Protein AF-A0A520QQ75-F1 (afdb_monomer)

Sequence (104 aa):
MPSIVTPVPIADLTGWPTKRLLALRDALLRCEDSFDCSDAHFDEIDPARIRFKADPRWAELYDATRAALRAREHVPSRRERKLQRTRDAAARSRGREPRPKRAR

Structure (mmCIF, N/CA/C/O backbone):
data_AF-A0A520QQ75-F1
#
_entry.id   AF-A0A520QQ75-F1
#
loop_
_atom_site.group_PDB
_atom_site.id
_atom_site.type_symbol
_atom_site.label_atom_id
_atom_site.label_alt_id
_atom_site.label_comp_id
_atom_site.label_asym_id
_atom_site.label_entity_id
_atom_site.label_seq_id
_atom_site.pdbx_PDB_ins_code
_atom_site.Cartn_x
_atom_site.Cartn_y
_atom_site.Cartn_z
_atom_site.occupancy
_atom_site.B_iso_or_equiv
_atom_site.auth_seq_id
_atom_site.auth_comp_id
_atom_site.auth_asym_id
_atom_site.auth_atom_id
_atom_site.pdbx_PDB_model_num
ATOM 1 N N . MET A 1 1 ? 8.002 14.488 -2.00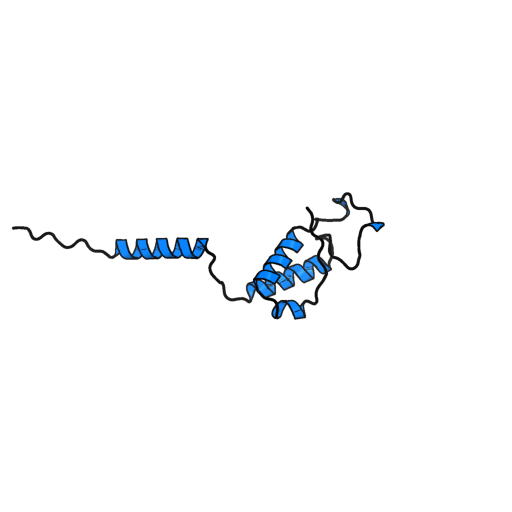5 1.00 70.25 1 MET A N 1
ATOM 2 C CA . MET A 1 1 ? 9.057 13.587 -2.505 1.00 70.25 1 MET A CA 1
ATOM 3 C C . MET A 1 1 ? 8.415 12.274 -2.907 1.00 70.25 1 MET A C 1
ATOM 5 O O . MET A 1 1 ? 7.654 11.739 -2.093 1.00 70.25 1 MET A O 1
ATOM 9 N N . PRO A 1 2 ? 8.669 11.799 -4.133 1.00 77.50 2 PRO A N 1
ATOM 10 C CA . PRO A 1 2 ? 8.219 10.487 -4.568 1.00 77.50 2 PRO A CA 1
ATOM 11 C C . PRO A 1 2 ? 8.823 9.394 -3.682 1.00 77.50 2 PRO A C 1
ATOM 13 O O . PRO A 1 2 ? 9.914 9.552 -3.132 1.00 77.50 2 PRO A O 1
ATOM 16 N N . SER A 1 3 ? 8.071 8.320 -3.456 1.00 87.25 3 SER A N 1
ATOM 17 C CA . SER A 1 3 ? 8.507 7.192 -2.625 1.00 87.25 3 SER A CA 1
ATOM 18 C C . SER A 1 3 ? 8.935 6.011 -3.488 1.00 87.25 3 SER A C 1
ATOM 20 O O . SER A 1 3 ? 8.308 5.711 -4.499 1.00 87.25 3 SER A O 1
ATOM 22 N N . ILE A 1 4 ? 9.983 5.323 -3.038 1.00 92.31 4 ILE A N 1
ATOM 23 C CA . ILE A 1 4 ? 10.485 4.087 -3.636 1.00 92.31 4 ILE A CA 1
ATOM 24 C C . ILE A 1 4 ? 10.188 2.954 -2.654 1.00 92.31 4 ILE A C 1
ATOM 26 O O . ILE A 1 4 ? 10.493 3.064 -1.463 1.00 92.31 4 ILE A O 1
ATOM 30 N N . VAL A 1 5 ? 9.574 1.880 -3.141 1.00 94.12 5 VAL A N 1
ATOM 31 C CA . VAL A 1 5 ? 9.084 0.765 -2.327 1.00 94.12 5 VAL A CA 1
ATOM 32 C C . VAL A 1 5 ? 9.840 -0.509 -2.681 1.00 94.12 5 VAL A C 1
ATOM 34 O O . VAL A 1 5 ? 10.004 -0.844 -3.849 1.00 94.12 5 VAL A O 1
ATOM 37 N N . THR A 1 6 ? 10.286 -1.249 -1.670 1.00 93.88 6 THR A N 1
ATOM 38 C CA . THR A 1 6 ? 10.803 -2.606 -1.873 1.00 93.88 6 THR A CA 1
ATOM 39 C C . THR A 1 6 ? 9.620 -3.565 -2.041 1.00 93.88 6 THR A C 1
ATOM 41 O O . THR A 1 6 ? 8.757 -3.591 -1.156 1.00 93.88 6 THR A O 1
ATOM 44 N N . PRO A 1 7 ? 9.546 -4.337 -3.139 1.00 90.81 7 PRO A N 1
ATOM 45 C CA . PRO A 1 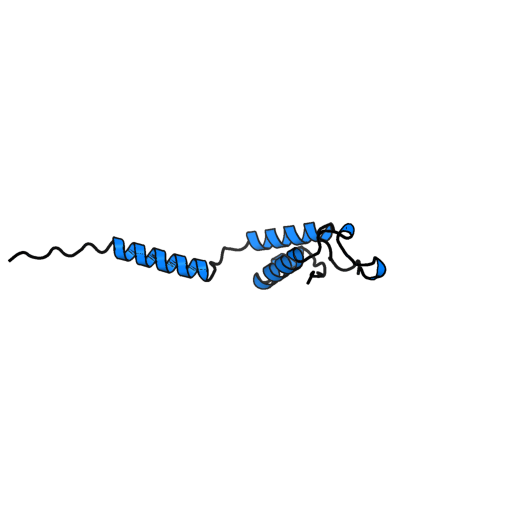7 ? 8.516 -5.349 -3.313 1.00 90.81 7 PRO A CA 1
ATOM 46 C C . PRO A 1 7 ? 8.627 -6.387 -2.195 1.00 90.81 7 PRO A C 1
ATOM 48 O O . PRO A 1 7 ? 9.719 -6.842 -1.854 1.00 90.81 7 PRO A O 1
ATOM 51 N N . VAL A 1 8 ? 7.487 -6.743 -1.608 1.00 92.44 8 VAL A N 1
ATOM 52 C CA . VAL A 1 8 ? 7.393 -7.769 -0.566 1.00 92.44 8 VAL A CA 1
ATOM 53 C C . VAL A 1 8 ? 6.455 -8.883 -1.019 1.00 92.44 8 VAL A C 1
ATOM 55 O O . VAL A 1 8 ? 5.494 -8.596 -1.740 1.00 92.44 8 VAL A O 1
ATOM 58 N N . PRO A 1 9 ? 6.689 -10.139 -0.603 1.00 92.81 9 PRO A N 1
ATOM 59 C CA . PRO A 1 9 ? 5.778 -11.232 -0.902 1.00 92.81 9 PRO A CA 1
ATOM 60 C C . PRO A 1 9 ? 4.369 -10.943 -0.376 1.00 92.81 9 PRO A C 1
ATOM 62 O O . PRO A 1 9 ? 4.181 -10.564 0.780 1.00 92.81 9 PRO A O 1
ATOM 65 N N . ILE A 1 10 ? 3.357 -11.168 -1.215 1.00 92.19 10 ILE A N 1
ATOM 66 C CA . ILE A 1 10 ? 1.951 -10.918 -0.864 1.00 92.19 10 ILE A CA 1
ATOM 67 C C . ILE A 1 10 ? 1.515 -11.753 0.352 1.00 92.19 10 ILE A C 1
ATOM 69 O O . ILE A 1 10 ? 0.753 -11.270 1.191 1.00 92.19 10 ILE A O 1
ATOM 73 N N . ALA A 1 11 ? 2.038 -12.978 0.481 1.00 90.44 11 ALA A N 1
ATOM 74 C CA . ALA A 1 11 ? 1.760 -13.868 1.608 1.00 90.44 11 ALA A CA 1
ATOM 75 C C . ALA A 1 11 ? 2.101 -13.224 2.967 1.00 90.44 11 ALA A C 1
ATOM 77 O O . ALA A 1 11 ? 1.348 -13.380 3.933 1.00 90.44 11 ALA A O 1
ATOM 78 N N . ASP A 1 12 ? 3.164 -12.417 3.018 1.00 91.88 12 ASP A N 1
ATOM 79 C CA . ASP A 1 12 ? 3.653 -11.798 4.252 1.00 91.88 12 ASP A CA 1
ATOM 80 C C . ASP A 1 12 ? 2.730 -10.681 4.756 1.00 91.88 12 ASP A C 1
ATOM 82 O O . ASP A 1 12 ? 2.690 -10.394 5.956 1.00 91.88 12 ASP A O 1
ATOM 86 N N . LEU A 1 13 ? 1.945 -10.061 3.867 1.00 91.69 13 LEU A N 1
ATOM 87 C CA . LEU A 1 13 ? 1.071 -8.932 4.209 1.00 91.69 13 LEU A CA 1
ATOM 88 C C . LEU A 1 13 ? 0.003 -9.306 5.241 1.00 91.69 13 LEU A C 1
ATOM 90 O O . LEU A 1 13 ? -0.423 -8.463 6.036 1.00 91.69 13 LEU A O 1
ATOM 94 N N . THR A 1 14 ? -0.424 -10.568 5.250 1.00 87.12 14 THR A N 1
ATOM 95 C CA . THR A 1 14 ? -1.434 -11.073 6.188 1.00 87.12 14 THR A CA 1
ATOM 96 C C . THR A 1 14 ? -0.956 -10.971 7.638 1.00 87.12 14 THR A C 1
ATOM 98 O O . THR A 1 14 ? -1.713 -10.524 8.501 1.00 87.12 14 THR A O 1
ATOM 101 N N . GLY A 1 15 ? 0.322 -11.271 7.886 1.00 88.94 15 GLY A N 1
ATOM 102 C CA . GLY A 1 15 ? 0.944 -11.224 9.210 1.00 88.94 15 GLY A CA 1
ATOM 103 C C . GLY A 1 15 ? 1.360 -9.824 9.670 1.00 88.94 15 GLY A C 1
ATOM 104 O O . GLY A 1 15 ? 1.724 -9.633 10.830 1.00 88.94 15 GLY A O 1
ATOM 105 N N . TRP A 1 16 ? 1.325 -8.814 8.797 1.00 93.19 16 TRP A N 1
ATOM 106 C CA . TRP A 1 16 ? 1.818 -7.480 9.145 1.00 93.19 16 TRP A CA 1
ATOM 107 C C . TRP A 1 16 ? 0.874 -6.721 10.088 1.00 93.19 16 TRP A C 1
ATOM 109 O O . TRP A 1 16 ? -0.347 -6.829 9.989 1.00 93.19 16 TRP A O 1
ATOM 119 N N . PRO A 1 17 ? 1.377 -5.853 10.978 1.00 92.56 17 PRO A N 1
ATOM 120 C CA . PRO A 1 17 ? 0.514 -4.975 11.762 1.00 92.56 17 PRO A CA 1
ATOM 121 C C . PRO A 1 17 ? -0.151 -3.909 10.876 1.00 92.56 17 PRO A C 1
ATOM 123 O O . PRO A 1 17 ? 0.431 -3.440 9.896 1.00 92.56 17 PRO A O 1
ATOM 126 N N . THR A 1 18 ? -1.353 -3.453 11.252 1.00 91.50 18 THR A N 1
ATOM 127 C CA . THR A 1 18 ? -2.174 -2.542 10.419 1.00 91.50 18 THR A CA 1
ATOM 128 C C . THR A 1 18 ? -1.434 -1.247 10.110 1.00 91.50 18 THR A C 1
ATOM 130 O O . THR A 1 18 ? -1.488 -0.745 8.994 1.00 91.50 18 THR A O 1
ATOM 133 N N . LYS A 1 19 ? -0.665 -0.737 11.080 1.00 91.56 19 LYS A N 1
ATOM 134 C CA . LYS A 1 19 ? 0.184 0.448 10.911 1.00 91.56 19 LYS A CA 1
ATOM 135 C C . LYS A 1 19 ? 1.194 0.284 9.770 1.00 91.56 19 LYS A C 1
ATOM 137 O O . LYS A 1 19 ? 1.420 1.234 9.030 1.00 91.56 19 LYS A O 1
ATOM 142 N N . ARG A 1 20 ? 1.787 -0.904 9.622 1.00 94.81 20 ARG A N 1
ATOM 143 C CA . ARG A 1 20 ? 2.775 -1.190 8.573 1.00 94.81 20 ARG A CA 1
ATOM 144 C C . ARG A 1 20 ? 2.107 -1.312 7.205 1.00 94.81 20 ARG A C 1
ATOM 146 O O . ARG A 1 20 ? 2.633 -0.765 6.246 1.00 94.81 20 ARG A O 1
ATOM 153 N N . LEU A 1 21 ? 0.926 -1.928 7.130 1.00 94.38 21 LEU A N 1
ATOM 154 C CA . LEU A 1 21 ? 0.127 -1.961 5.897 1.00 94.38 21 LEU A CA 1
ATOM 155 C C . LEU A 1 21 ? -0.325 -0.564 5.452 1.00 94.38 21 LEU A C 1
ATOM 157 O O . LEU A 1 21 ? -0.254 -0.243 4.271 1.00 94.38 21 LEU A O 1
ATOM 161 N N . LEU A 1 22 ? -0.752 0.288 6.389 1.00 93.81 22 LEU A N 1
ATOM 162 C CA . LEU A 1 22 ? -1.093 1.682 6.092 1.00 93.81 2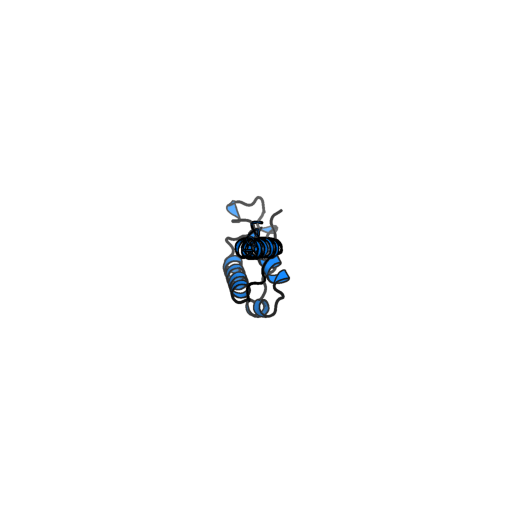2 LEU A CA 1
ATOM 163 C C . LEU A 1 22 ? 0.131 2.456 5.588 1.00 93.81 22 LEU A C 1
ATOM 165 O O . LEU A 1 22 ? 0.035 3.132 4.571 1.00 93.81 22 LEU A O 1
ATOM 169 N N . ALA A 1 23 ? 1.287 2.302 6.241 1.00 94.69 23 ALA A N 1
ATOM 170 C CA . ALA A 1 23 ? 2.532 2.921 5.792 1.00 94.69 23 ALA A CA 1
ATOM 171 C C . ALA A 1 23 ? 2.961 2.440 4.395 1.00 94.69 23 ALA A C 1
ATOM 173 O O . ALA A 1 23 ? 3.378 3.262 3.581 1.00 94.69 23 ALA A O 1
ATOM 174 N N . LEU A 1 24 ? 2.823 1.140 4.101 1.00 95.75 24 LEU A N 1
ATOM 175 C CA . LEU A 1 24 ? 3.096 0.576 2.776 1.00 95.75 24 LEU A CA 1
ATOM 176 C C . LEU A 1 24 ? 2.159 1.173 1.722 1.00 95.75 24 LEU A C 1
ATOM 178 O O . LEU A 1 24 ? 2.626 1.672 0.703 1.00 95.75 24 LEU A O 1
ATOM 182 N N . ARG A 1 25 ? 0.849 1.191 1.989 1.00 95.56 25 ARG A N 1
ATOM 183 C CA . ARG A 1 25 ? -0.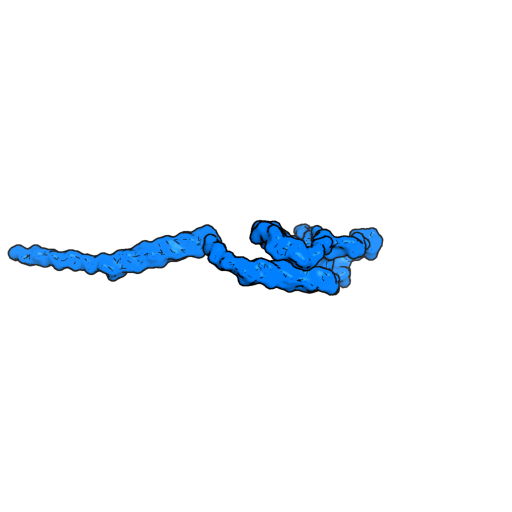144 1.814 1.106 1.00 95.56 25 ARG A CA 1
ATOM 184 C C . ARG A 1 25 ? 0.190 3.281 0.839 1.00 95.56 25 ARG A C 1
ATOM 186 O O . ARG A 1 25 ? 0.139 3.720 -0.303 1.00 95.56 25 ARG A O 1
ATOM 193 N N . ASP A 1 26 ? 0.519 4.040 1.879 1.00 95.62 26 ASP A N 1
ATOM 194 C CA . ASP A 1 26 ? 0.825 5.463 1.747 1.00 95.62 26 ASP A CA 1
ATOM 195 C C . ASP A 1 26 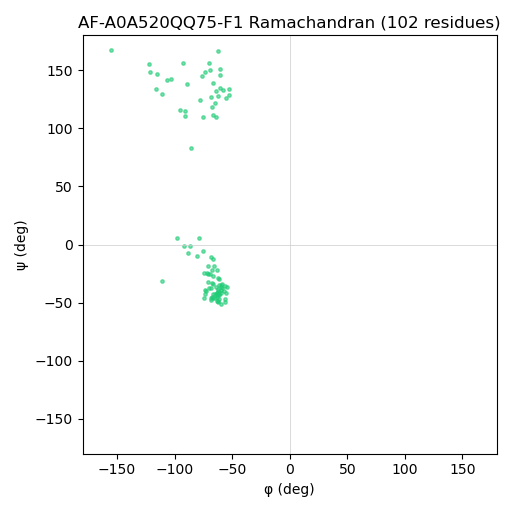? 2.133 5.690 0.969 1.00 95.62 26 ASP A C 1
ATOM 197 O O . ASP A 1 26 ? 2.240 6.666 0.232 1.00 95.62 26 ASP A O 1
ATOM 201 N N . ALA A 1 27 ? 3.116 4.792 1.090 1.00 95.81 27 ALA A N 1
ATOM 202 C CA . ALA A 1 27 ? 4.323 4.820 0.268 1.00 95.81 27 ALA A CA 1
ATOM 203 C C . ALA A 1 27 ? 4.013 4.509 -1.205 1.00 95.81 27 ALA A C 1
ATOM 205 O O . ALA A 1 27 ? 4.445 5.260 -2.072 1.00 95.81 27 ALA A O 1
ATOM 206 N N . LEU A 1 28 ? 3.200 3.484 -1.479 1.00 95.69 28 LEU A N 1
ATOM 207 C CA . LEU A 1 28 ? 2.754 3.137 -2.834 1.00 95.69 28 LEU A CA 1
ATOM 208 C C . LEU A 1 28 ? 1.978 4.282 -3.498 1.00 95.69 28 LEU A C 1
ATOM 210 O O . LEU A 1 28 ? 2.169 4.557 -4.677 1.00 95.69 28 LEU A O 1
ATOM 214 N N . LEU A 1 29 ? 1.136 4.999 -2.749 1.00 95.56 29 LEU A N 1
ATOM 215 C CA . LEU A 1 29 ? 0.404 6.161 -3.272 1.00 95.56 29 LEU A CA 1
ATOM 216 C C . LEU A 1 29 ? 1.309 7.352 -3.617 1.00 95.56 29 LEU A C 1
ATOM 218 O O . LEU A 1 29 ? 0.907 8.203 -4.407 1.00 95.56 29 LEU A O 1
ATOM 222 N N . ARG A 1 30 ? 2.508 7.417 -3.029 1.00 95.25 30 ARG A N 1
ATOM 223 C CA . ARG A 1 30 ? 3.526 8.439 -3.313 1.00 95.25 30 ARG A CA 1
ATOM 224 C C . ARG A 1 30 ? 4.509 8.029 -4.410 1.00 95.25 30 ARG A C 1
ATOM 226 O O . ARG A 1 30 ? 5.408 8.815 -4.700 1.00 95.25 30 ARG A O 1
ATOM 233 N N . CYS A 1 31 ? 4.393 6.830 -4.976 1.00 93.94 31 CYS A N 1
ATOM 234 C CA . CYS A 1 31 ? 5.118 6.479 -6.195 1.00 93.94 31 CYS A CA 1
ATOM 235 C C . CYS A 1 31 ? 4.713 7.428 -7.332 1.00 93.94 31 CYS A C 1
ATOM 237 O O . CYS A 1 31 ? 3.600 7.959 -7.342 1.00 93.94 31 CYS A O 1
ATOM 239 N N . GLU A 1 32 ? 5.624 7.654 -8.268 1.00 92.94 32 GLU A N 1
ATOM 240 C CA . GLU A 1 32 ? 5.363 8.476 -9.454 1.00 92.94 32 GLU A CA 1
ATOM 241 C C . GLU A 1 32 ? 4.404 7.741 -10.398 1.00 92.94 32 GLU A C 1
ATOM 243 O O . GLU A 1 32 ? 4.297 6.518 -10.334 1.00 92.94 32 GLU A O 1
ATOM 248 N N . ASP A 1 33 ? 3.669 8.443 -11.259 1.00 91.50 33 ASP A N 1
ATOM 249 C CA . ASP A 1 33 ? 2.665 7.782 -12.103 1.00 91.50 33 ASP A CA 1
ATOM 250 C C . ASP A 1 33 ? 3.307 6.872 -13.163 1.00 91.50 33 ASP A C 1
ATOM 252 O O . ASP A 1 33 ? 2.933 5.703 -13.281 1.00 91.50 33 ASP A O 1
ATOM 256 N N . SER A 1 34 ? 4.317 7.365 -13.880 1.00 90.38 34 SER A N 1
ATOM 257 C CA . SER A 1 34 ? 5.031 6.622 -14.922 1.00 90.38 34 SER A CA 1
ATOM 258 C C . SER A 1 34 ? 6.442 7.172 -15.130 1.00 90.38 34 SER A C 1
ATOM 260 O O . SER A 1 34 ? 6.761 8.257 -14.640 1.00 90.38 34 SER A O 1
ATOM 262 N N . PHE A 1 35 ? 7.270 6.426 -15.865 1.00 87.25 35 PHE A N 1
ATOM 263 C CA . PHE A 1 35 ? 8.595 6.885 -16.278 1.00 87.25 35 PHE A CA 1
ATOM 264 C C . PHE A 1 35 ? 8.516 8.125 -17.180 1.00 87.25 35 PHE A C 1
ATOM 266 O O . PHE A 1 35 ? 9.286 9.055 -16.988 1.00 87.25 35 PHE A O 1
ATOM 273 N N . ASP A 1 36 ? 7.532 8.193 -18.084 1.00 86.00 36 ASP A N 1
ATOM 274 C CA . ASP A 1 36 ? 7.366 9.311 -19.027 1.00 86.00 36 ASP A CA 1
ATOM 275 C C . ASP A 1 36 ? 7.083 10.659 -18.343 1.00 86.00 36 ASP A C 1
ATOM 277 O O . ASP A 1 36 ? 7.285 11.720 -18.929 1.00 86.00 36 ASP A O 1
ATOM 281 N N . CYS A 1 37 ? 6.584 10.630 -17.105 1.00 82.44 37 CYS A N 1
ATOM 282 C CA . CYS A 1 37 ? 6.328 11.822 -16.293 1.00 82.44 37 CYS A CA 1
ATOM 283 C C . CYS A 1 37 ? 7.453 12.118 -15.288 1.00 82.44 37 CYS A C 1
ATOM 285 O O . CYS A 1 37 ? 7.278 12.984 -14.429 1.00 82.44 37 CYS A O 1
ATOM 287 N N . SER A 1 38 ? 8.554 11.368 -15.345 1.00 85.12 38 SER A N 1
ATOM 288 C CA . SER A 1 38 ? 9.670 11.449 -14.410 1.00 85.12 38 SER A CA 1
ATOM 289 C C . SER A 1 38 ? 10.874 12.123 -15.055 1.00 85.12 38 SER A C 1
ATOM 291 O O . SER A 1 38 ? 11.205 11.841 -16.201 1.00 85.12 38 SER A O 1
ATOM 293 N N . ASP A 1 39 ? 11.588 12.942 -14.283 1.00 86.00 39 ASP A N 1
ATOM 294 C CA . ASP A 1 39 ? 12.905 13.469 -14.671 1.00 86.00 39 ASP A CA 1
ATOM 295 C C . ASP A 1 39 ? 14.036 12.432 -14.471 1.00 86.00 39 ASP A C 1
ATOM 297 O O . ASP A 1 39 ? 15.212 12.766 -14.595 1.00 86.00 39 ASP A O 1
ATOM 301 N N . ALA A 1 40 ? 13.705 11.190 -14.098 1.00 82.00 40 ALA A N 1
ATOM 302 C CA . ALA A 1 40 ? 14.677 10.137 -13.818 1.00 82.00 40 ALA A CA 1
ATOM 303 C C . ALA A 1 40 ? 15.273 9.538 -15.100 1.00 82.00 40 ALA A C 1
ATOM 305 O O . ALA A 1 40 ? 14.573 9.319 -16.090 1.00 82.00 40 ALA A O 1
ATOM 306 N N . HIS A 1 41 ? 16.551 9.172 -15.044 1.00 83.31 41 HIS A N 1
ATOM 307 C CA . HIS A 1 41 ? 17.202 8.415 -16.110 1.00 83.31 41 HIS A CA 1
ATOM 308 C C . HIS A 1 41 ? 17.129 6.900 -15.860 1.00 83.31 41 HIS A C 1
ATOM 310 O O . HIS A 1 41 ? 16.964 6.439 -14.730 1.00 83.31 41 HIS A O 1
ATOM 316 N N . PHE A 1 42 ? 17.235 6.096 -16.924 1.00 78.88 42 PHE A N 1
ATOM 317 C CA . PHE A 1 42 ? 17.121 4.632 -16.833 1.00 78.88 42 PHE A CA 1
ATOM 318 C C . PHE A 1 42 ? 18.162 3.992 -15.904 1.00 78.88 42 PHE A C 1
ATOM 320 O O . PHE A 1 42 ? 17.857 3.008 -15.235 1.00 78.88 42 PHE A O 1
ATOM 327 N N . ASP A 1 43 ? 19.371 4.543 -15.846 1.00 83.94 43 ASP A N 1
ATOM 328 C CA . ASP A 1 43 ? 20.465 4.093 -14.981 1.00 83.94 43 ASP A CA 1
ATOM 329 C C . ASP A 1 43 ? 20.226 4.390 -13.491 1.00 83.94 43 ASP A C 1
ATOM 331 O O . ASP A 1 43 ? 20.815 3.742 -12.626 1.00 83.94 43 ASP A O 1
ATOM 335 N N . GLU A 1 44 ? 19.307 5.304 -13.178 1.00 82.62 44 GLU A N 1
ATOM 336 C CA . GLU A 1 44 ? 18.914 5.646 -11.808 1.00 82.62 44 GLU A CA 1
ATOM 337 C C . GLU A 1 44 ? 17.777 4.754 -11.276 1.00 82.62 44 GLU A C 1
ATOM 339 O O . GLU A 1 44 ? 17.403 4.832 -10.098 1.00 82.62 44 GLU A O 1
ATOM 344 N N . ILE A 1 45 ? 17.196 3.908 -12.134 1.00 85.31 45 ILE A N 1
ATOM 345 C CA . ILE A 1 45 ? 16.082 3.029 -11.780 1.00 85.31 45 ILE A CA 1
ATOM 346 C C . ILE A 1 45 ? 16.626 1.689 -11.305 1.00 85.31 45 ILE A C 1
ATOM 348 O O . ILE A 1 45 ? 17.107 0.875 -12.086 1.00 85.31 45 ILE A O 1
ATOM 352 N N . ASP A 1 46 ? 16.463 1.424 -10.011 1.00 89.06 46 ASP A N 1
ATOM 353 C CA . ASP A 1 46 ? 16.693 0.098 -9.444 1.00 89.06 46 ASP A CA 1
ATOM 354 C C . ASP A 1 46 ? 15.522 -0.837 -9.819 1.00 89.06 46 ASP A C 1
ATOM 356 O O . ASP A 1 46 ? 14.422 -0.676 -9.272 1.00 89.06 46 ASP A O 1
ATOM 360 N N . PRO A 1 47 ? 15.720 -1.840 -10.700 1.00 86.56 47 PRO A N 1
ATOM 361 C CA . PRO A 1 47 ? 14.657 -2.759 -11.092 1.00 86.56 47 PRO A CA 1
ATOM 362 C C . PRO A 1 47 ? 14.187 -3.634 -9.927 1.00 86.56 47 PRO A C 1
ATOM 364 O O . PRO A 1 47 ? 13.082 -4.171 -9.981 1.00 86.56 47 PRO A O 1
ATOM 367 N N . ALA A 1 48 ? 14.963 -3.769 -8.847 1.00 91.12 48 ALA A N 1
ATOM 368 C CA . ALA A 1 48 ? 14.544 -4.488 -7.648 1.00 91.12 48 ALA A CA 1
ATOM 369 C C . ALA A 1 48 ? 13.543 -3.692 -6.794 1.00 91.12 48 ALA A C 1
ATOM 371 O O . ALA A 1 48 ? 13.021 -4.227 -5.816 1.00 91.12 48 ALA A O 1
ATOM 372 N N . ARG A 1 49 ? 13.251 -2.431 -7.140 1.00 93.38 49 ARG A N 1
ATOM 373 C CA . ARG A 1 49 ? 12.324 -1.567 -6.405 1.00 93.38 49 ARG A CA 1
ATOM 374 C C . ARG A 1 49 ? 11.186 -1.073 -7.286 1.00 93.38 49 ARG A C 1
ATOM 376 O O . ARG A 1 49 ? 11.298 -0.958 -8.499 1.00 93.38 49 ARG A O 1
ATOM 383 N N . ILE A 1 50 ? 10.079 -0.750 -6.633 1.00 93.94 50 ILE A N 1
ATOM 384 C CA . ILE A 1 50 ? 8.908 -0.137 -7.243 1.00 93.94 50 ILE A CA 1
ATOM 385 C C . ILE A 1 50 ? 9.020 1.374 -7.051 1.00 93.94 50 ILE A C 1
ATOM 387 O O . ILE A 1 50 ? 8.996 1.870 -5.921 1.0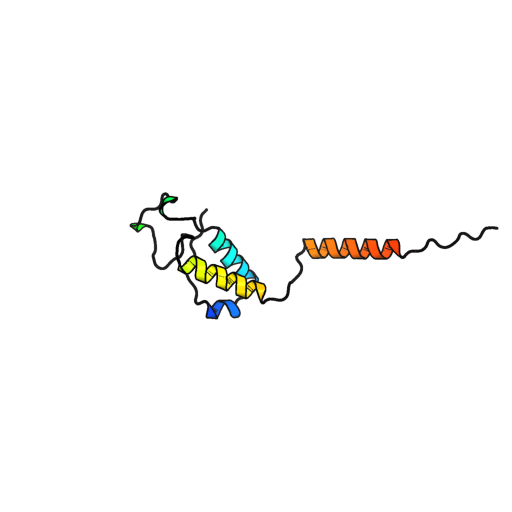0 93.94 50 ILE A O 1
ATOM 391 N N . ARG A 1 51 ? 9.134 2.104 -8.159 1.00 93.69 51 ARG A N 1
ATOM 392 C CA . ARG A 1 51 ? 9.143 3.575 -8.178 1.00 93.69 51 ARG A CA 1
ATOM 393 C C . ARG A 1 51 ? 7.889 4.171 -8.813 1.00 93.69 51 ARG A C 1
ATOM 395 O O . ARG A 1 51 ? 7.454 5.245 -8.398 1.00 93.69 51 ARG A O 1
ATOM 402 N N . PHE A 1 52 ? 7.310 3.463 -9.779 1.00 94.62 52 PHE A N 1
ATOM 403 C CA . PHE A 1 52 ? 6.211 3.948 -10.606 1.00 94.62 52 PHE A CA 1
ATOM 404 C C . PHE A 1 52 ? 4.934 3.146 -10.369 1.00 94.62 52 PHE A C 1
ATOM 406 O O . PHE A 1 52 ? 4.993 1.939 -10.138 1.00 94.62 52 PHE A O 1
ATOM 413 N N . LYS A 1 53 ? 3.776 3.801 -10.473 1.00 94.88 53 LYS A N 1
ATOM 414 C CA . LYS A 1 53 ? 2.461 3.144 -10.424 1.00 94.88 53 LYS A CA 1
ATOM 415 C C . LYS A 1 53 ? 2.177 2.317 -11.677 1.00 94.88 53 LYS A C 1
ATOM 417 O O . LYS A 1 53 ? 1.417 1.360 -11.605 1.00 94.88 53 LYS A O 1
ATOM 422 N N . ALA A 1 54 ? 2.807 2.670 -12.799 1.00 93.50 54 ALA A N 1
ATOM 423 C CA . ALA A 1 54 ? 2.778 1.889 -14.033 1.00 93.50 54 ALA A CA 1
ATOM 424 C C . ALA A 1 54 ? 3.498 0.526 -13.925 1.00 93.50 54 ALA A C 1
ATOM 426 O O . ALA A 1 54 ? 3.345 -0.310 -14.811 1.00 93.50 54 ALA A O 1
ATOM 427 N N . ASP A 1 55 ? 4.276 0.282 -12.861 1.00 93.19 55 ASP A N 1
ATOM 428 C CA . ASP A 1 55 ? 4.905 -1.020 -12.624 1.00 93.19 55 ASP A CA 1
ATOM 429 C C . ASP A 1 55 ? 3.829 -2.079 -12.293 1.00 93.19 55 ASP A C 1
ATOM 431 O O . ASP A 1 55 ? 3.049 -1.875 -11.359 1.00 93.19 55 ASP A O 1
ATOM 435 N N . PRO A 1 56 ? 3.779 -3.235 -12.979 1.00 93.06 56 PRO A N 1
ATOM 436 C CA . PRO A 1 56 ? 2.807 -4.290 -12.675 1.00 93.06 56 PRO A CA 1
ATOM 437 C C . PRO A 1 56 ? 2.843 -4.747 -11.208 1.00 93.06 56 PRO A C 1
ATOM 439 O O . PRO A 1 56 ? 1.801 -4.965 -10.586 1.00 93.06 56 PRO A O 1
ATOM 442 N N . ARG A 1 57 ? 4.041 -4.787 -10.609 1.00 95.00 57 ARG A N 1
ATOM 443 C CA . ARG A 1 57 ? 4.243 -5.174 -9.205 1.00 95.00 57 ARG A CA 1
ATOM 444 C C . ARG A 1 57 ? 3.627 -4.161 -8.247 1.00 95.00 57 ARG A C 1
ATOM 446 O O . ARG A 1 57 ? 3.264 -4.523 -7.128 1.00 95.00 57 ARG A O 1
ATOM 453 N N . TRP A 1 58 ? 3.506 -2.896 -8.661 1.00 96.50 58 TRP A N 1
ATOM 454 C CA . TRP A 1 58 ? 2.809 -1.876 -7.884 1.00 96.50 58 TRP A CA 1
ATOM 455 C C . TRP A 1 58 ? 1.331 -2.226 -7.737 1.00 96.50 58 TRP A C 1
ATOM 457 O O . TRP A 1 58 ? 0.825 -2.215 -6.615 1.00 96.50 58 TRP A O 1
ATOM 467 N N . ALA A 1 59 ? 0.659 -2.568 -8.842 1.00 95.44 59 ALA A N 1
ATOM 468 C CA . ALA A 1 59 ? -0.767 -2.883 -8.842 1.00 95.44 59 ALA A CA 1
ATOM 469 C C . ALA A 1 59 ? -1.052 -4.113 -7.972 1.00 95.44 59 ALA A C 1
ATOM 471 O O . ALA A 1 59 ? -1.877 -4.048 -7.058 1.00 95.44 59 ALA A O 1
ATOM 472 N N . GLU A 1 60 ? -0.282 -5.186 -8.173 1.00 95.31 60 GLU A N 1
ATOM 473 C CA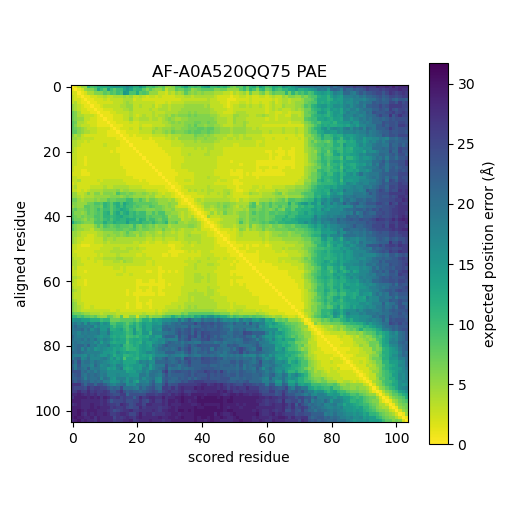 . GLU A 1 60 ? -0.380 -6.413 -7.377 1.00 95.31 60 GLU A CA 1
ATOM 474 C C . GLU A 1 60 ? -0.205 -6.142 -5.877 1.00 95.31 60 GLU A C 1
ATOM 476 O O . GLU A 1 60 ? -1.032 -6.546 -5.051 1.00 95.31 60 GLU A O 1
ATOM 481 N N . LEU A 1 61 ? 0.850 -5.410 -5.505 1.00 96.00 61 LEU A N 1
ATOM 482 C CA . LEU A 1 61 ? 1.156 -5.131 -4.107 1.00 96.00 61 LEU A CA 1
ATOM 483 C C . LEU A 1 61 ? 0.136 -4.176 -3.471 1.00 96.00 61 LEU A C 1
ATOM 485 O O . LEU A 1 61 ? -0.228 -4.337 -2.300 1.00 96.00 61 LEU A O 1
ATOM 489 N N . TYR A 1 62 ? -0.340 -3.184 -4.224 1.00 96.50 62 TYR A N 1
ATOM 490 C CA . TYR A 1 62 ? -1.331 -2.216 -3.763 1.00 96.50 62 TYR A CA 1
ATOM 491 C C . TYR A 1 62 ? -2.688 -2.874 -3.506 1.00 96.50 62 TYR A C 1
ATOM 493 O O . TYR A 1 62 ? -3.281 -2.669 -2.438 1.00 96.50 62 TYR A O 1
ATO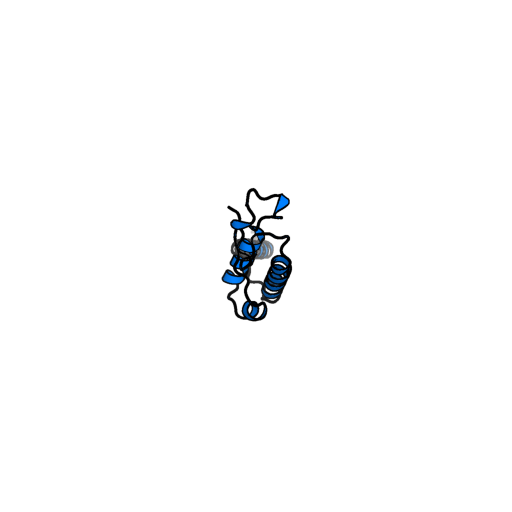M 501 N N . ASP A 1 63 ? -3.153 -3.709 -4.434 1.00 95.56 63 ASP A N 1
ATOM 502 C CA . ASP A 1 63 ? -4.416 -4.427 -4.297 1.00 95.56 63 ASP A CA 1
ATOM 503 C C . ASP A 1 63 ? -4.361 -5.443 -3.161 1.00 95.56 63 ASP A C 1
ATOM 505 O O . ASP A 1 63 ? -5.272 -5.481 -2.326 1.00 95.56 63 ASP A O 1
ATOM 509 N N . ALA A 1 64 ? -3.256 -6.180 -3.035 1.00 95.19 64 ALA A N 1
ATOM 510 C CA . ALA A 1 64 ? -3.044 -7.090 -1.918 1.00 95.19 64 ALA A CA 1
ATOM 511 C C . ALA A 1 64 ? -3.024 -6.354 -0.565 1.00 95.19 64 ALA A C 1
ATOM 513 O O . ALA A 1 64 ? -3.685 -6.771 0.391 1.00 95.19 64 ALA A O 1
ATOM 514 N N . THR A 1 65 ? -2.342 -5.206 -0.484 1.00 94.81 65 THR A N 1
ATOM 515 C CA . THR A 1 65 ? -2.314 -4.367 0.728 1.00 94.81 65 THR A CA 1
ATOM 516 C C . THR A 1 65 ? -3.713 -3.872 1.087 1.00 94.81 65 THR A C 1
ATOM 518 O O . THR A 1 65 ? -4.116 -3.892 2.255 1.00 94.81 65 THR A O 1
ATOM 521 N N . ARG A 1 66 ? -4.496 -3.447 0.090 1.00 94.25 66 ARG A N 1
ATOM 522 C CA . ARG A 1 66 ? -5.887 -3.037 0.289 1.00 94.25 66 ARG A CA 1
ATOM 523 C C . ARG A 1 66 ? -6.776 -4.188 0.744 1.00 94.25 66 ARG A C 1
ATOM 525 O O . ARG A 1 66 ? -7.603 -3.970 1.628 1.00 94.25 66 ARG A O 1
ATOM 532 N N . ALA A 1 67 ? -6.632 -5.374 0.163 1.00 92.44 67 ALA A N 1
ATOM 533 C CA . ALA A 1 67 ? -7.378 -6.559 0.569 1.00 92.44 67 ALA A CA 1
ATOM 534 C C . ALA A 1 67 ? -7.070 -6.924 2.030 1.00 92.44 67 ALA A C 1
ATOM 536 O O . ALA A 1 67 ? -7.991 -7.070 2.833 1.00 92.44 67 ALA A O 1
ATOM 537 N N . ALA A 1 68 ? -5.787 -6.937 2.410 1.00 91.81 68 ALA A N 1
ATOM 538 C CA . ALA A 1 68 ? -5.346 -7.200 3.779 1.00 91.81 68 ALA A CA 1
ATOM 539 C C . ALA A 1 68 ? -5.864 -6.162 4.792 1.00 91.81 68 ALA A C 1
ATOM 541 O O . ALA A 1 68 ? -6.160 -6.508 5.935 1.00 91.81 68 ALA A O 1
ATOM 542 N N . LEU A 1 69 ? -5.993 -4.891 4.393 1.00 91.44 69 LEU A N 1
ATOM 543 C CA . LEU A 1 69 ? -6.609 -3.847 5.219 1.00 91.44 69 LEU A CA 1
ATOM 544 C C . LEU A 1 69 ? -8.132 -4.005 5.325 1.00 91.44 69 LEU A C 1
ATOM 546 O O . LEU A 1 69 ? -8.678 -3.798 6.404 1.00 91.44 69 LEU A O 1
ATOM 550 N N . ARG A 1 70 ? -8.816 -4.367 4.232 1.00 88.88 70 ARG A N 1
ATOM 551 C CA . ARG A 1 70 ? -10.275 -4.580 4.202 1.00 88.88 70 ARG A CA 1
ATOM 552 C C . ARG A 1 70 ? -10.716 -5.781 5.031 1.00 88.88 70 ARG A C 1
ATOM 554 O O . ARG A 1 70 ? -11.792 -5.737 5.610 1.00 88.88 70 ARG A O 1
ATOM 561 N N . ALA A 1 71 ? -9.893 -6.824 5.092 1.00 87.44 71 ALA A N 1
ATOM 562 C CA . ALA A 1 71 ? -10.159 -8.013 5.896 1.00 87.44 71 ALA A CA 1
ATOM 563 C C . ALA A 1 71 ? -10.087 -7.754 7.414 1.00 87.44 71 ALA A C 1
ATOM 565 O O . ALA A 1 71 ? -10.468 -8.616 8.200 1.00 87.44 71 ALA A O 1
ATOM 566 N N . ARG A 1 72 ? -9.584 -6.591 7.848 1.00 85.50 72 ARG A N 1
ATOM 567 C CA . ARG A 1 72 ? -9.456 -6.257 9.271 1.00 85.50 72 ARG A CA 1
ATOM 568 C C . ARG A 1 72 ? -10.714 -5.580 9.779 1.00 85.50 72 ARG A C 1
ATOM 570 O O . ARG A 1 72 ? -11.255 -4.690 9.126 1.00 85.50 72 ARG A O 1
ATOM 577 N N . GLU A 1 73 ? -11.123 -5.969 10.983 1.00 75.00 73 GLU A N 1
ATOM 578 C CA . GLU A 1 73 ? -12.203 -5.306 11.706 1.00 75.00 73 GLU A CA 1
ATOM 579 C C . GLU A 1 73 ? -11.927 -3.797 11.799 1.00 75.00 73 GLU A C 1
ATOM 581 O O . GLU A 1 73 ? -10.805 -3.353 12.077 1.00 75.00 73 GLU A O 1
ATOM 586 N N . HIS A 1 74 ? -12.953 -2.996 11.515 1.00 71.38 74 HIS A N 1
ATOM 587 C CA . HIS A 1 74 ? -12.841 -1.548 11.510 1.00 71.38 74 HIS A CA 1
ATOM 588 C C . HIS A 1 74 ? -12.580 -1.026 12.928 1.00 71.38 74 HIS A C 1
ATOM 590 O O . HIS A 1 74 ? -13.461 -1.038 13.785 1.00 71.38 74 HIS A O 1
ATOM 596 N N . VAL A 1 75 ? -11.378 -0.495 13.160 1.00 67.12 75 VAL A N 1
ATOM 597 C CA . VAL A 1 75 ? -11.053 0.218 14.400 1.00 67.12 75 VAL A CA 1
ATOM 598 C C . VAL A 1 75 ? -11.361 1.710 14.213 1.00 67.12 75 VAL A C 1
ATOM 600 O O . VAL A 1 75 ? -10.678 2.367 13.421 1.00 67.12 75 VAL A O 1
ATOM 603 N N . PRO A 1 76 ? -12.330 2.289 14.948 1.00 66.88 76 PRO A N 1
ATOM 604 C CA . PRO A 1 76 ? -12.731 3.677 14.756 1.00 66.88 76 PRO A CA 1
ATOM 605 C C . PRO A 1 76 ? -11.601 4.667 15.080 1.00 66.88 76 PRO A C 1
ATOM 607 O O . PRO A 1 76 ? -10.958 4.640 16.142 1.00 66.88 76 PRO A O 1
ATOM 610 N N . SER A 1 77 ? -11.394 5.615 14.169 1.00 70.56 77 SER A N 1
ATOM 611 C CA . SER A 1 77 ? -10.417 6.694 14.293 1.00 70.56 77 SER A CA 1
ATOM 612 C C . SER A 1 77 ? -10.715 7.610 15.486 1.00 70.56 77 SER A C 1
ATOM 614 O O . SER A 1 77 ? -11.797 7.613 16.079 1.00 70.56 77 SER A O 1
ATOM 616 N N . ARG A 1 78 ? -9.749 8.462 15.861 1.00 74.12 78 ARG A N 1
ATOM 617 C CA . ARG A 1 78 ? -9.944 9.450 16.941 1.00 74.12 78 ARG A CA 1
ATOM 618 C C . ARG A 1 78 ? -11.099 10.412 16.639 1.00 74.12 78 ARG A C 1
ATOM 620 O O . ARG A 1 78 ? -11.821 10.796 17.560 1.00 74.12 78 ARG A O 1
ATOM 627 N N . ARG A 1 79 ? -11.275 10.790 15.366 1.00 80.31 79 ARG A N 1
ATOM 628 C CA . ARG A 1 79 ? -12.367 11.660 14.910 1.00 80.31 79 ARG A CA 1
ATOM 629 C C . ARG A 1 79 ? -13.710 10.947 15.025 1.00 80.31 79 ARG A C 1
ATOM 631 O O . ARG A 1 79 ? -14.638 11.522 15.586 1.00 80.31 79 ARG A O 1
ATOM 638 N N . GLU A 1 80 ? -13.790 9.696 14.585 1.00 77.31 80 GLU A N 1
ATOM 639 C CA . GLU A 1 80 ? -15.001 8.871 14.698 1.00 77.31 80 GLU A CA 1
ATOM 640 C C . GLU A 1 80 ? -15.376 8.629 16.161 1.00 77.31 80 GLU A C 1
ATOM 642 O O . GLU A 1 80 ? -16.517 8.857 16.542 1.00 77.31 80 GLU A O 1
ATOM 647 N N . ARG A 1 81 ? -14.404 8.337 17.034 1.00 84.25 81 ARG A N 1
ATOM 648 C CA . ARG A 1 81 ? -14.636 8.236 18.487 1.00 84.25 81 ARG A CA 1
ATOM 649 C C . ARG A 1 81 ? -15.107 9.544 19.129 1.00 84.25 81 ARG A C 1
ATOM 651 O O . ARG A 1 81 ? -15.781 9.505 20.158 1.00 84.25 81 ARG A O 1
ATOM 658 N N . LYS A 1 82 ? -14.730 10.709 18.588 1.00 84.50 82 LYS A N 1
ATOM 659 C CA . LYS A 1 82 ? -15.241 12.015 19.047 1.00 84.50 82 LYS A CA 1
ATOM 660 C C . LYS A 1 82 ? -16.681 12.223 18.572 1.00 84.50 82 LYS A C 1
ATOM 662 O O . LYS A 1 82 ? -17.523 12.596 19.380 1.00 84.50 82 LYS A O 1
ATOM 667 N N . LEU A 1 83 ? -16.957 11.935 17.300 1.00 84.75 83 LEU A N 1
ATOM 668 C CA . LEU A 1 83 ? -18.298 12.009 16.713 1.00 84.75 83 LEU A CA 1
ATOM 669 C C . LEU A 1 83 ? -19.280 11.071 17.425 1.00 84.75 83 LEU A C 1
ATOM 671 O O . LEU A 1 83 ? -20.395 11.485 17.740 1.00 84.75 83 LEU A O 1
ATOM 675 N N . GLN A 1 84 ? -18.847 9.851 17.748 1.00 83.25 84 GLN A N 1
ATOM 676 C CA . GLN A 1 84 ? -19.641 8.890 18.507 1.00 83.25 84 GLN A CA 1
ATOM 677 C C . GLN A 1 84 ? -20.009 9.455 19.881 1.00 83.25 84 GLN A C 1
ATOM 679 O O . GLN A 1 84 ? -21.188 9.589 20.187 1.00 83.25 84 GLN A O 1
ATOM 684 N N . ARG A 1 85 ? -19.023 9.951 20.645 1.00 82.12 85 ARG A N 1
ATOM 685 C CA . ARG A 1 85 ? -19.271 10.601 21.944 1.00 82.12 85 ARG A CA 1
ATOM 686 C C . ARG A 1 85 ? -20.259 11.764 21.857 1.00 82.12 85 ARG A C 1
ATOM 688 O O . ARG A 1 85 ? -21.118 11.897 22.723 1.00 82.12 85 ARG A O 1
ATOM 695 N N . THR A 1 86 ? -20.157 12.605 20.827 1.00 84.50 86 THR A N 1
ATOM 696 C CA . THR A 1 86 ? -21.104 13.717 20.643 1.00 84.50 86 THR A CA 1
ATOM 697 C C . THR A 1 86 ? -22.512 13.237 20.295 1.00 84.50 86 THR A C 1
ATOM 699 O O . THR A 1 86 ? -23.481 13.805 20.795 1.00 84.50 86 THR A O 1
ATOM 702 N N . ARG A 1 87 ? -22.640 12.175 19.486 1.00 81.12 87 ARG A N 1
ATOM 703 C CA . ARG A 1 87 ? -23.933 11.557 19.156 1.00 81.12 87 ARG A CA 1
ATOM 704 C C . ARG A 1 87 ? -24.577 10.942 20.394 1.00 81.12 87 ARG A C 1
ATOM 706 O O . ARG A 1 87 ? -25.745 11.217 20.653 1.00 81.12 87 ARG A O 1
ATOM 713 N N . ASP A 1 88 ? -23.807 10.203 21.188 1.00 80.06 88 ASP A N 1
ATOM 714 C CA . ASP A 1 88 ? -24.282 9.564 22.417 1.00 80.06 88 ASP A CA 1
ATOM 715 C C . ASP A 1 88 ? -24.740 10.612 23.448 1.00 80.06 88 ASP A C 1
ATOM 717 O O . ASP A 1 88 ? -25.796 10.470 24.066 1.00 80.06 88 ASP A O 1
ATOM 721 N N . ALA A 1 89 ? -23.991 11.712 23.596 1.00 79.56 89 ALA A N 1
ATOM 722 C CA . ALA A 1 89 ? -24.377 12.829 24.459 1.00 79.56 89 ALA A CA 1
ATOM 723 C C . ALA A 1 89 ? -25.679 13.507 23.990 1.00 79.56 89 ALA A C 1
ATOM 725 O O . ALA A 1 89 ? -26.563 13.773 24.804 1.00 79.56 89 ALA A O 1
ATOM 726 N N . ALA A 1 90 ? -25.829 13.734 22.681 1.00 79.12 90 ALA A N 1
ATOM 727 C CA . ALA A 1 90 ? -27.038 14.310 22.091 1.00 79.12 90 ALA A CA 1
ATOM 728 C C . ALA A 1 90 ? -28.256 13.365 22.137 1.00 79.12 90 ALA A C 1
ATOM 730 O O . ALA A 1 90 ? -29.399 13.819 22.086 1.00 79.12 90 ALA A O 1
ATOM 731 N N . ALA A 1 91 ? -28.043 12.049 22.192 1.00 77.00 91 ALA A N 1
ATOM 732 C CA . ALA A 1 91 ? -29.115 11.077 22.396 1.00 77.00 91 ALA A CA 1
ATOM 733 C C . ALA A 1 91 ? -29.603 11.104 23.855 1.00 77.00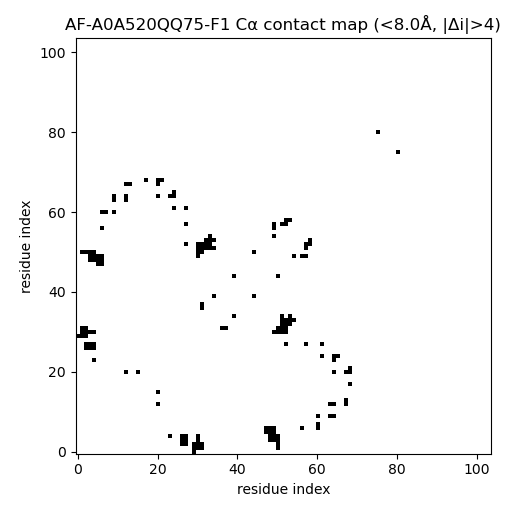 91 ALA A C 1
ATOM 735 O O . ALA A 1 91 ? -30.805 11.156 24.107 1.00 77.00 91 ALA A O 1
ATOM 736 N N . ARG A 1 92 ? -28.673 11.176 24.819 1.00 72.38 92 ARG A N 1
ATOM 737 C CA . ARG A 1 92 ? -28.995 11.275 26.254 1.00 72.38 92 ARG A CA 1
ATOM 738 C C . ARG A 1 92 ? -29.730 12.562 26.622 1.00 72.38 92 ARG A C 1
ATOM 740 O O . ARG A 1 92 ? -30.601 12.529 27.484 1.00 72.38 92 ARG A O 1
ATOM 747 N N . SER A 1 93 ? -29.403 13.690 25.989 1.00 68.75 93 SER A N 1
ATOM 748 C CA . SER A 1 93 ? -30.092 14.959 26.259 1.00 68.75 93 SER A CA 1
ATOM 749 C C . SER A 1 93 ? -31.525 14.986 25.722 1.00 68.75 93 SER A C 1
ATOM 751 O O . SER A 1 93 ? -32.386 15.591 26.352 1.00 68.75 93 SER A O 1
ATOM 753 N N . ARG A 1 94 ? -31.803 14.295 24.608 1.00 65.38 94 ARG A N 1
ATOM 754 C CA . ARG A 1 94 ? -33.146 14.205 24.009 1.00 65.38 94 ARG A CA 1
ATOM 755 C C . ARG A 1 94 ? -34.112 13.299 24.775 1.00 65.38 94 ARG A C 1
ATOM 757 O O . ARG A 1 94 ? -35.312 13.513 24.688 1.00 65.38 94 ARG A O 1
ATOM 764 N N . GLY A 1 95 ? -33.604 12.335 25.542 1.00 59.84 95 GLY A N 1
ATOM 765 C CA . GLY A 1 95 ? -34.413 11.487 26.427 1.00 59.84 95 GLY A CA 1
ATOM 766 C C . GLY A 1 95 ? -34.660 12.069 27.824 1.00 59.84 95 GLY A C 1
ATOM 767 O O . GLY A 1 95 ? -35.312 11.427 28.643 1.00 59.84 95 GLY A O 1
ATOM 768 N N . ARG A 1 96 ? -34.124 13.257 28.144 1.00 59.00 96 ARG A N 1
ATOM 769 C CA . ARG A 1 96 ? -34.318 13.886 29.456 1.00 59.00 96 ARG A CA 1
ATOM 770 C C . ARG A 1 96 ? -35.615 14.691 29.444 1.00 59.00 96 ARG A C 1
ATOM 772 O O . ARG A 1 96 ? -35.602 15.898 29.220 1.00 59.00 96 ARG A O 1
ATOM 779 N N . GLU A 1 97 ? -36.727 14.001 29.664 1.00 60.19 97 GLU A N 1
ATOM 780 C CA . GLU A 1 97 ? -38.042 14.622 29.810 1.00 60.19 97 GLU A CA 1
ATOM 781 C C . GLU A 1 97 ? -37.996 15.677 30.939 1.00 60.19 97 GLU A C 1
ATOM 783 O O . GLU A 1 97 ? -37.512 15.385 32.044 1.00 60.19 97 GLU A O 1
ATOM 788 N N . PRO A 1 98 ? -38.402 16.935 30.687 1.00 63.06 98 PRO A N 1
ATOM 789 C CA . PRO A 1 98 ? -38.411 17.956 31.723 1.00 63.06 98 PRO A CA 1
ATOM 790 C C . PRO A 1 98 ? -39.431 17.566 32.798 1.00 63.06 98 PRO A C 1
ATOM 792 O O . PRO A 1 98 ? -40.612 17.392 32.511 1.00 63.06 98 PRO A O 1
ATOM 795 N N . ARG A 1 99 ? -38.976 17.430 34.053 1.00 60.28 99 ARG A N 1
ATOM 796 C CA . ARG A 1 99 ? -39.862 17.140 35.193 1.00 60.28 99 ARG A CA 1
ATOM 797 C C . ARG A 1 99 ? -41.005 18.168 35.229 1.00 60.28 99 ARG A C 1
ATOM 799 O O . ARG A 1 99 ? -40.705 19.367 35.230 1.00 60.28 99 ARG A O 1
ATOM 806 N N . PRO A 1 100 ? -42.280 17.744 35.305 1.00 61.81 100 PRO A N 1
ATOM 807 C CA . PRO A 1 100 ? -43.395 18.677 35.361 1.00 61.81 100 PRO A CA 1
ATOM 808 C C . PRO A 1 100 ? -43.288 19.531 36.627 1.00 61.81 100 PRO A C 1
ATOM 810 O O . PRO A 1 100 ? -43.115 19.019 37.738 1.00 61.81 100 PRO A O 1
ATOM 813 N N . LYS A 1 101 ? -43.352 20.855 36.454 1.00 65.19 101 LYS A N 1
ATOM 814 C CA . LYS A 1 101 ? -43.383 21.804 37.569 1.00 65.19 101 LYS A CA 1
ATOM 815 C C . LYS A 1 101 ? -44.710 21.610 38.304 1.00 65.19 101 LYS A C 1
ATOM 817 O O . LYS A 1 101 ? -45.767 21.802 37.710 1.00 65.19 101 LYS A O 1
ATOM 822 N N . ARG A 1 102 ? -44.662 21.219 39.582 1.00 56.00 102 ARG A N 1
ATOM 823 C CA . ARG A 1 102 ? -45.850 21.204 40.447 1.00 56.00 102 ARG A CA 1
ATOM 824 C C . ARG A 1 102 ? -46.340 22.645 40.604 1.00 56.00 102 ARG A C 1
ATOM 826 O O . ARG A 1 102 ? -45.652 23.449 41.229 1.00 56.00 102 ARG A O 1
ATOM 833 N N . ALA A 1 103 ? -47.481 22.959 39.996 1.00 61.22 103 ALA A N 1
ATOM 834 C CA . ALA A 1 103 ? -48.223 24.180 40.276 1.00 61.22 103 ALA A CA 1
ATOM 835 C C . ALA A 1 103 ? -48.761 24.107 41.714 1.00 61.22 103 ALA A C 1
ATOM 837 O O . ALA A 1 103 ? -49.152 23.029 42.170 1.00 61.22 103 ALA A O 1
ATOM 838 N N . ARG A 1 104 ? -48.688 25.229 42.427 1.00 61.53 104 ARG A N 1
ATOM 839 C CA . ARG A 1 104 ? -49.098 25.383 43.822 1.00 61.53 104 ARG A CA 1
ATOM 840 C C . ARG A 1 104 ? -50.284 26.325 43.887 1.00 61.53 104 ARG A C 1
ATOM 842 O O . ARG A 1 104 ? -50.295 27.258 43.055 1.00 61.53 104 ARG A O 1
#

Radius of gyration: 24.19 Å; Cα contacts (8 Å, |Δi|>4): 83; chains: 1; bounding box: 70×39×63 Å

Solvent-accessible surface area (backbone atoms only — not comparable to full-atom values): 6434 Å² total; per-residue (Å²): 128,75,30,76,41,76,80,69,66,72,78,55,54,72,79,49,56,68,70,56,47,52,50,50,50,57,40,60,72,34,24,39,67,39,70,94,80,45,96,70,54,78,90,75,58,58,85,82,41,43,46,31,54,68,39,70,68,41,51,55,51,49,52,49,45,49,48,52,56,64,74,45,82,87,74,77,48,76,65,52,54,47,52,48,53,53,50,54,52,56,52,55,59,72,68,57,73,79,78,80,79,81,83,129

Foldseek 3Di:
DAAKAQQDDLVCLLVDDLVVLVVRLVNLVSAAADPVPDPDDPVRDDPRIGRHCPDPSSVVNNVSSVVSNVPDDDDDDPVRVVVVVVVVVVVVVVPPDPDDDDDD

Nearest PDB structures (foldseek):
  8ucs-assembly1_H  TM=2.589E-01  e=9.561E+00  Clostridium sporogenes

pLDDT: mean 85.07, std 11.03, range [56.0, 96.5]

Secondary structure (DSSP, 8-state):
----B----GGGGGGS-HHHHHHHHHHHHTSBS-GGG----GGG--TTSB-BTTSHHHHHHHHHHHHHHHTS-----HHHHHHHHHHHHHHHHHT-PPPPP---

Mean predicted aligned error: 10.7 Å